Protein AF-A0A822FW85-F1 (afdb_monomer_lite)

Foldseek 3Di:
DAPLVVLVVCCVVDVVSVVVSVVVLVVVLVVLVVLLVVQLPDAPQDLPDPSLVVSVVVLVNDDPVSSVVSVVVSVVSSVNSVVSVVVLVCLLVVQLVVLPLQSLQVSLVVQVPDPRSVVSLVVSLVSLVVVLVVLVVQLVVCVVVVVVVSNVVSVVSNVVSCVSCVVSNDPDDDPDD

Secondary structure (DSSP, 8-state):
--HHHHHHHHHTT-HHHHHHHHHHHHHHHHHHHHHHHHHHH-SS--TT-HHHHHHHHHHTTS-HHHHHHHHHHHHHHHHHHHHHHHHHHHHHHHHHHT--HHHHHHHHHHHHHSTT-HHHHHHHHHHHHHHHHHHHHHHHHHHHTT-HHHHHHHHHHHHHHHHHHHHHH--------

Sequence (177 aa):
QDIFDKLGRVSDINPRYAQALDAIRRSILTKFRKELDEAKKKQPPNPDNIHIRKFESGVKYLPKDMQETLEADLKHCRYEINKNIENNDRDLKDACDSKDLKRIKTVIQGYQQSEGMQYYANKGREYILKQIQDITLKINENLKEYKIKESLDNIEIFYAYKIELENVVNIEQSCEE

Structure (mmCIF, N/CA/C/O backbone):
data_AF-A0A822FW85-F1
#
_entry.id   AF-A0A822FW85-F1
#
loop_
_atom_site.group_PDB
_atom_site.id
_atom_site.type_symbol
_atom_site.label_atom_id
_atom_site.label_alt_id
_atom_site.label_comp_id
_atom_site.label_asym_id
_atom_site.label_entity_id
_atom_site.label_seq_id
_atom_site.pdbx_PDB_ins_code
_atom_site.Cartn_x
_atom_site.Cartn_y
_atom_site.Cartn_z
_atom_site.occupancy
_atom_site.B_iso_or_equiv
_atom_site.auth_seq_id
_atom_site.auth_comp_id
_atom_site.auth_asym_id
_atom_site.auth_atom_id
_atom_site.pdbx_PDB_model_num
ATOM 1 N N . GLN A 1 1 ? 19.125 15.113 -37.436 1.00 50.31 1 GLN A N 1
ATOM 2 C CA . GLN A 1 1 ? 19.467 13.879 -38.173 1.00 50.31 1 GLN A CA 1
ATOM 3 C C . GLN A 1 1 ? 20.205 12.975 -37.204 1.00 50.31 1 GLN A C 1
ATOM 5 O O . GLN A 1 1 ? 21.281 13.364 -36.755 1.00 50.31 1 GLN A O 1
ATOM 10 N N . ASP A 1 2 ? 19.547 11.893 -36.790 1.00 68.06 2 ASP A N 1
ATOM 11 C CA . ASP A 1 2 ? 19.865 11.094 -35.603 1.00 68.06 2 ASP A CA 1
ATOM 12 C C . ASP A 1 2 ? 21.239 10.400 -35.726 1.00 68.06 2 ASP A C 1
ATOM 14 O O . ASP A 1 2 ? 21.642 9.974 -36.812 1.00 68.06 2 ASP A O 1
ATOM 18 N N . ILE A 1 3 ? 21.991 10.315 -34.625 1.00 71.75 3 ILE A N 1
ATOM 19 C CA . ILE A 1 3 ? 23.274 9.594 -34.573 1.00 71.75 3 ILE A CA 1
ATOM 20 C C . ILE A 1 3 ? 23.042 8.107 -34.867 1.00 71.75 3 ILE A C 1
ATOM 22 O O . ILE A 1 3 ? 23.864 7.485 -35.543 1.00 71.75 3 ILE A O 1
ATOM 26 N N . PHE A 1 4 ? 21.900 7.563 -34.442 1.00 70.75 4 PHE A N 1
ATOM 27 C CA . PHE A 1 4 ? 21.514 6.187 -34.739 1.00 70.75 4 PHE A CA 1
ATOM 28 C C . PHE A 1 4 ? 21.254 5.963 -36.230 1.00 70.75 4 PHE A C 1
ATOM 30 O O . PHE A 1 4 ? 21.746 4.978 -36.776 1.00 70.75 4 PHE A O 1
ATOM 37 N N . ASP A 1 5 ? 20.602 6.906 -36.917 1.00 73.44 5 ASP A N 1
ATOM 38 C CA . ASP A 1 5 ? 20.392 6.825 -38.369 1.00 73.44 5 ASP A CA 1
ATOM 39 C C . ASP A 1 5 ? 21.719 6.861 -39.135 1.00 73.44 5 ASP A C 1
ATOM 41 O O . ASP A 1 5 ? 21.902 6.158 -40.129 1.00 73.44 5 ASP A O 1
ATOM 45 N N . LYS A 1 6 ? 22.670 7.691 -38.684 1.00 71.56 6 LYS A N 1
ATOM 46 C CA . LYS A 1 6 ? 23.996 7.789 -39.309 1.00 71.56 6 LYS A CA 1
ATOM 47 C C . LYS A 1 6 ? 24.816 6.520 -39.104 1.00 71.56 6 LYS A C 1
ATOM 49 O O . LYS A 1 6 ? 25.471 6.083 -40.043 1.00 71.56 6 LYS A O 1
ATOM 54 N N . LEU A 1 7 ? 24.774 5.927 -37.912 1.00 67.94 7 LEU A N 1
ATOM 55 C CA . LEU A 1 7 ? 25.487 4.684 -37.619 1.00 67.94 7 LEU A CA 1
ATOM 56 C C . LEU A 1 7 ? 24.831 3.467 -38.291 1.00 67.94 7 LEU A C 1
ATOM 58 O O . LEU A 1 7 ? 25.546 2.608 -38.801 1.00 67.94 7 LEU A O 1
ATOM 62 N N . GLY A 1 8 ? 23.498 3.427 -38.364 1.00 66.50 8 GLY A N 1
ATOM 63 C CA . GLY A 1 8 ? 22.749 2.373 -39.056 1.00 66.50 8 GLY A CA 1
ATOM 64 C C . GLY A 1 8 ? 23.019 2.334 -40.563 1.00 66.50 8 GLY A C 1
ATOM 65 O O . GLY A 1 8 ? 23.101 1.269 -41.154 1.00 66.50 8 GLY A O 1
ATOM 66 N N . ARG A 1 9 ? 23.278 3.480 -41.201 1.00 71.62 9 ARG A N 1
ATOM 67 C CA . ARG A 1 9 ? 23.670 3.512 -42.626 1.00 71.62 9 ARG A CA 1
ATOM 68 C C . ARG A 1 9 ? 25.054 2.919 -42.904 1.00 71.62 9 ARG A C 1
ATOM 70 O O . ARG A 1 9 ? 25.352 2.588 -44.045 1.00 71.62 9 ARG A O 1
ATOM 77 N N . VAL A 1 10 ? 25.915 2.830 -41.889 1.00 69.50 10 VAL A N 1
ATOM 78 C CA . VAL A 1 10 ? 27.291 2.315 -42.016 1.00 69.50 10 VAL A CA 1
ATOM 79 C C . VAL A 1 10 ? 27.389 0.862 -41.535 1.00 69.50 10 VAL A C 1
ATOM 81 O O . VAL A 1 10 ? 28.331 0.158 -41.903 1.00 69.50 10 VAL A O 1
ATOM 84 N N . SER A 1 11 ? 26.411 0.376 -40.761 1.00 63.75 11 SER A N 1
ATOM 85 C CA . SER A 1 11 ? 26.395 -1.010 -40.276 1.00 63.75 11 SER A CA 1
ATOM 86 C C . SER A 1 11 ? 26.273 -2.037 -41.397 1.00 63.75 11 SER A C 1
ATOM 88 O O . SER A 1 11 ? 26.866 -3.107 -41.283 1.00 63.75 11 SER A O 1
ATOM 90 N N . ASP A 1 12 ? 25.605 -1.689 -42.499 1.00 62.62 12 ASP A N 1
ATOM 91 C CA . ASP A 1 12 ? 25.438 -2.572 -43.664 1.00 62.62 12 ASP A CA 1
ATOM 92 C C . ASP A 1 12 ? 26.750 -2.784 -44.439 1.00 62.62 12 ASP A C 1
ATOM 94 O O . ASP A 1 12 ? 26.893 -3.738 -45.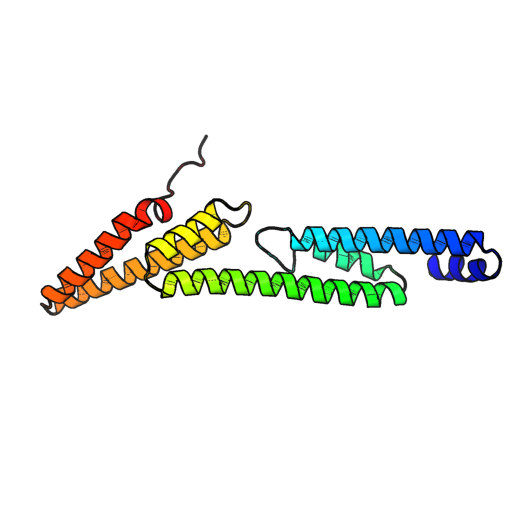200 1.00 62.62 12 ASP A O 1
ATOM 98 N N . ILE A 1 13 ? 27.731 -1.902 -44.226 1.00 67.81 13 ILE A N 1
ATOM 99 C CA . ILE A 1 13 ? 29.013 -1.886 -44.940 1.00 67.81 13 ILE A CA 1
ATOM 100 C C . ILE A 1 13 ? 30.113 -2.568 -44.112 1.00 67.81 13 ILE A C 1
ATOM 102 O O . ILE A 1 13 ? 31.082 -3.082 -44.672 1.00 67.81 13 ILE A O 1
ATOM 106 N N . ASN A 1 14 ? 29.997 -2.592 -42.778 1.00 75.75 14 ASN A N 1
ATOM 107 C CA . ASN A 1 14 ? 31.017 -3.177 -41.912 1.00 75.75 14 ASN A CA 1
ATOM 108 C C . ASN A 1 14 ? 30.416 -3.847 -40.656 1.00 75.75 14 ASN A C 1
ATOM 110 O O . ASN A 1 14 ? 29.879 -3.158 -39.782 1.00 75.75 14 ASN A O 1
ATOM 114 N N . PRO A 1 15 ? 30.604 -5.171 -40.481 1.00 78.25 15 PRO A N 1
ATOM 115 C CA . PRO A 1 15 ? 30.016 -5.924 -39.372 1.00 78.25 15 PRO A CA 1
ATOM 116 C C . PRO A 1 15 ? 30.506 -5.474 -37.987 1.00 78.25 15 PRO A C 1
ATOM 118 O O . PRO A 1 15 ? 29.798 -5.661 -36.998 1.00 78.25 15 PRO A O 1
ATOM 121 N N . ARG A 1 16 ? 31.678 -4.826 -37.881 1.00 77.56 16 ARG A N 1
ATOM 122 C CA . ARG A 1 16 ? 32.145 -4.243 -36.609 1.00 77.56 16 ARG A CA 1
ATOM 123 C C . ARG A 1 16 ? 31.265 -3.077 -36.149 1.00 77.56 16 ARG A C 1
ATOM 125 O O . ARG A 1 16 ? 31.081 -2.900 -34.948 1.00 77.56 16 ARG A O 1
ATOM 132 N N . TYR A 1 17 ? 30.700 -2.306 -37.080 1.00 75.31 17 TYR A N 1
ATOM 133 C CA . TYR A 1 17 ? 29.792 -1.202 -36.755 1.00 75.31 17 TYR A CA 1
ATOM 134 C C . TYR A 1 17 ? 28.416 -1.713 -36.332 1.00 75.31 17 TYR A C 1
ATOM 136 O O . TYR A 1 17 ? 27.854 -1.183 -35.377 1.00 75.31 17 TYR A O 1
ATOM 144 N N . ALA A 1 18 ? 27.918 -2.782 -36.963 1.00 76.25 18 ALA A N 1
ATOM 145 C CA . ALA A 1 18 ? 26.706 -3.470 -36.514 1.00 76.25 18 ALA A CA 1
ATOM 146 C C . ALA A 1 18 ? 26.853 -3.973 -35.064 1.00 76.25 18 ALA A C 1
ATOM 148 O O . ALA A 1 18 ? 26.032 -3.656 -34.205 1.00 76.25 18 ALA A O 1
ATOM 149 N N . GLN A 1 19 ? 27.964 -4.653 -34.754 1.00 82.19 19 GLN A N 1
ATOM 150 C CA . GLN A 1 19 ? 28.251 -5.131 -33.396 1.00 82.19 19 GLN A CA 1
ATOM 151 C C . GLN A 1 19 ? 28.355 -3.994 -32.370 1.00 82.19 19 GLN A C 1
ATOM 153 O O . GLN A 1 19 ? 27.828 -4.115 -31.262 1.00 82.19 19 GLN A O 1
ATOM 158 N N . ALA A 1 20 ? 29.016 -2.887 -32.725 1.00 83.75 20 ALA A N 1
ATOM 159 C CA . ALA A 1 20 ? 29.136 -1.723 -31.851 1.00 83.75 20 ALA A CA 1
ATOM 160 C C . ALA A 1 20 ? 27.773 -1.063 -31.586 1.00 83.75 20 ALA A C 1
ATOM 162 O O . ALA A 1 20 ? 27.465 -0.715 -30.445 1.00 83.75 20 ALA A O 1
ATOM 163 N N . LEU A 1 21 ? 26.935 -0.936 -32.616 1.00 82.75 21 LEU A N 1
ATOM 164 C CA . LEU A 1 21 ? 25.600 -0.361 -32.498 1.00 82.75 21 LEU A CA 1
ATOM 165 C C . LEU A 1 21 ? 24.679 -1.240 -31.638 1.00 82.75 21 LEU A C 1
ATOM 167 O O . LEU A 1 21 ? 23.990 -0.727 -30.757 1.00 82.75 21 LEU A O 1
ATOM 171 N N . ASP A 1 22 ? 24.742 -2.562 -31.791 1.00 84.81 22 ASP A N 1
ATOM 172 C CA . ASP A 1 22 ? 24.008 -3.495 -30.931 1.00 84.81 22 ASP A CA 1
ATOM 173 C C . ASP A 1 22 ? 24.511 -3.495 -29.484 1.00 84.81 22 ASP A C 1
ATOM 175 O O . ASP A 1 22 ? 23.730 -3.696 -28.551 1.00 84.81 22 ASP A O 1
ATOM 179 N N . ALA A 1 23 ? 25.809 -3.274 -29.264 1.00 87.44 23 ALA A N 1
ATOM 180 C CA . ALA A 1 23 ? 26.360 -3.105 -27.922 1.00 87.44 23 ALA A CA 1
ATOM 181 C C . ALA A 1 23 ? 25.855 -1.807 -27.267 1.00 87.44 23 ALA A C 1
ATOM 183 O O . ALA A 1 23 ? 25.463 -1.823 -26.097 1.00 87.44 23 ALA A O 1
ATOM 184 N N . ILE A 1 24 ? 25.793 -0.704 -28.023 1.00 87.62 24 ILE A N 1
ATOM 185 C CA . ILE A 1 24 ? 25.225 0.571 -27.561 1.00 87.62 24 ILE A CA 1
ATOM 186 C C . ILE A 1 24 ? 23.743 0.398 -27.216 1.00 87.62 24 ILE A C 1
ATOM 188 O O . ILE A 1 24 ? 23.342 0.741 -26.103 1.00 87.62 24 ILE A O 1
ATOM 192 N N . ARG A 1 25 ? 22.946 -0.194 -28.118 1.00 87.62 25 ARG A N 1
ATOM 193 C CA . ARG A 1 25 ? 21.519 -0.478 -27.885 1.00 87.62 25 ARG A CA 1
ATOM 194 C C . ARG A 1 25 ? 21.312 -1.276 -26.602 1.00 87.62 25 ARG A C 1
ATOM 196 O O . ARG A 1 25 ? 20.536 -0.867 -25.742 1.00 87.62 25 ARG A O 1
ATOM 203 N N . ARG A 1 26 ? 22.055 -2.376 -26.432 1.00 89.62 26 ARG A N 1
ATOM 204 C CA . ARG A 1 26 ? 21.991 -3.208 -25.220 1.00 89.62 26 ARG A CA 1
ATOM 205 C C . ARG A 1 26 ? 22.352 -2.428 -23.960 1.00 89.62 26 ARG A C 1
ATOM 207 O O . ARG A 1 26 ? 21.645 -2.533 -22.965 1.00 89.62 26 ARG A O 1
ATOM 214 N N . SER A 1 27 ? 23.416 -1.629 -23.996 1.00 91.31 27 SER A N 1
ATOM 215 C CA . SER A 1 27 ? 23.838 -0.812 -22.850 1.00 91.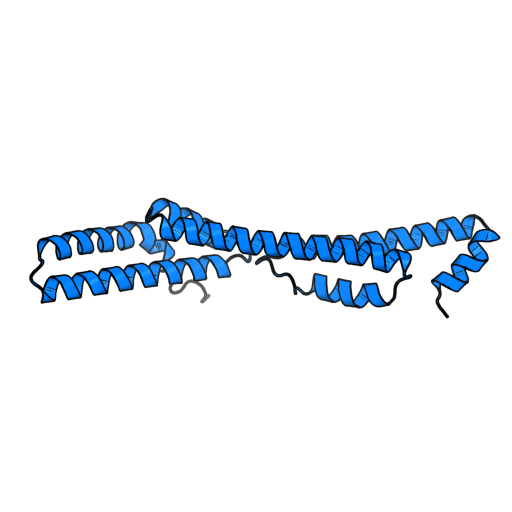31 27 SER A CA 1
ATOM 216 C C . SER A 1 27 ? 22.763 0.195 -22.434 1.00 91.31 27 SER A C 1
ATOM 218 O O . SER A 1 27 ? 22.463 0.336 -21.247 1.00 91.31 27 SER A O 1
ATOM 220 N N . ILE A 1 28 ? 22.132 0.846 -23.412 1.00 89.94 28 ILE A N 1
ATOM 221 C CA . ILE A 1 28 ? 21.036 1.789 -23.186 1.00 89.94 28 ILE A CA 1
ATOM 222 C C . ILE A 1 28 ? 19.833 1.078 -22.560 1.00 89.94 28 ILE A C 1
ATOM 224 O O . ILE A 1 28 ? 19.393 1.486 -21.486 1.00 89.94 28 ILE A O 1
ATOM 228 N N . LEU A 1 29 ? 19.343 -0.006 -23.172 1.00 90.62 29 LEU A N 1
ATOM 229 C CA . LEU A 1 29 ? 18.191 -0.760 -22.658 1.00 90.62 29 LEU A CA 1
ATOM 230 C C . LEU A 1 29 ? 18.421 -1.238 -21.222 1.00 90.62 29 LEU A C 1
ATOM 232 O O . LEU A 1 29 ? 17.541 -1.094 -20.378 1.00 90.62 29 LEU A O 1
ATOM 236 N N . THR A 1 30 ? 19.617 -1.745 -20.921 1.00 93.50 30 THR A N 1
ATOM 237 C CA . THR A 1 30 ? 19.976 -2.184 -19.567 1.00 93.50 30 THR A CA 1
ATOM 238 C C . THR A 1 30 ? 19.915 -1.037 -18.559 1.00 93.50 30 THR A C 1
ATOM 240 O O . THR A 1 30 ? 19.402 -1.225 -17.459 1.00 93.50 30 THR A O 1
ATOM 243 N N . LYS A 1 31 ? 20.392 0.164 -18.914 1.00 93.69 31 LYS A N 1
ATOM 244 C CA . LYS A 1 31 ? 20.311 1.332 -18.021 1.00 93.69 31 LYS A CA 1
ATOM 245 C C . LYS A 1 31 ? 18.866 1.749 -17.752 1.00 93.69 31 LYS A C 1
ATOM 247 O O . LYS A 1 31 ? 18.520 1.982 -16.600 1.00 93.69 31 LYS A O 1
ATOM 252 N N . PHE A 1 32 ? 18.028 1.803 -18.785 1.00 93.94 32 PHE A N 1
ATOM 253 C CA . PHE A 1 32 ? 16.614 2.152 -18.631 1.00 93.94 32 PHE A CA 1
ATOM 254 C C . PHE A 1 32 ? 15.853 1.119 -17.796 1.00 93.94 32 PHE A C 1
ATOM 256 O O . PHE A 1 32 ? 15.120 1.491 -16.884 1.00 93.94 32 PHE A O 1
ATOM 263 N N . ARG A 1 33 ? 16.082 -0.176 -18.035 1.00 93.19 33 ARG A N 1
ATOM 264 C CA . ARG A 1 33 ? 15.484 -1.247 -17.225 1.00 93.19 33 ARG A CA 1
ATOM 265 C C . ARG A 1 33 ? 15.931 -1.190 -15.770 1.00 93.19 33 ARG A C 1
ATOM 267 O O . ARG A 1 33 ? 15.098 -1.341 -14.888 1.00 93.19 33 ARG A O 1
ATOM 274 N N . LYS A 1 34 ? 17.201 -0.862 -15.513 1.00 94.75 34 LYS A N 1
ATOM 275 C CA . LYS A 1 34 ? 17.689 -0.642 -14.148 1.00 94.75 34 LYS A CA 1
ATOM 276 C C . LYS A 1 34 ? 16.941 0.497 -13.452 1.00 94.75 34 LYS A C 1
ATOM 278 O O . LYS A 1 34 ? 16.557 0.338 -12.303 1.00 94.75 34 LYS A O 1
ATOM 283 N N . GLU A 1 35 ? 16.699 1.622 -14.127 1.00 93.50 35 GLU A N 1
ATOM 284 C CA . GLU A 1 35 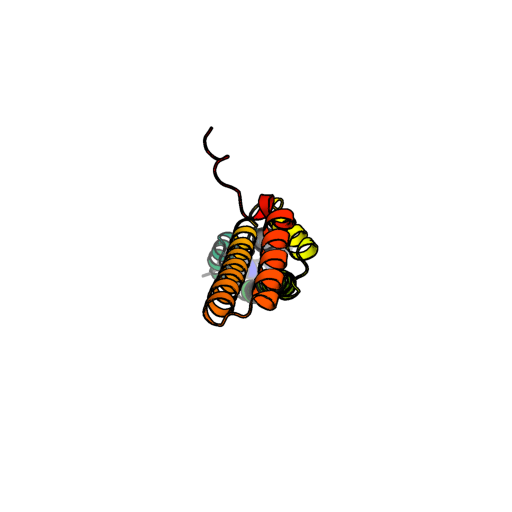? 15.891 2.710 -13.551 1.00 93.50 35 GLU A CA 1
ATOM 285 C C . GLU A 1 35 ? 14.455 2.252 -13.245 1.00 93.50 35 GLU A C 1
ATOM 287 O O . GLU A 1 35 ? 13.924 2.597 -12.192 1.00 93.50 35 GLU A O 1
ATOM 292 N N . LEU A 1 36 ? 13.833 1.429 -14.101 1.00 94.19 36 LEU A N 1
ATOM 293 C CA . LEU A 1 36 ? 12.520 0.844 -13.795 1.00 94.19 36 LEU A CA 1
ATOM 294 C C . LEU A 1 36 ? 12.574 -0.099 -12.587 1.00 94.19 36 LEU A C 1
ATOM 296 O O . LEU A 1 36 ? 11.668 -0.067 -11.760 1.00 94.19 36 LEU A O 1
ATOM 300 N N . ASP A 1 37 ? 13.623 -0.906 -12.449 1.00 94.12 37 ASP A N 1
ATOM 301 C CA . ASP A 1 37 ? 13.786 -1.795 -11.296 1.00 94.12 37 ASP A CA 1
ATOM 302 C C . ASP A 1 37 ? 13.974 -1.008 -9.992 1.00 94.12 37 ASP A C 1
ATOM 304 O O . ASP A 1 37 ? 13.380 -1.355 -8.971 1.00 94.12 37 ASP A O 1
ATOM 308 N N . GLU A 1 38 ? 14.744 0.082 -10.014 1.00 94.75 38 GLU A N 1
ATOM 309 C CA . GLU A 1 38 ? 14.864 0.993 -8.868 1.00 94.75 38 GLU A CA 1
ATOM 310 C C . GLU A 1 38 ? 13.529 1.692 -8.561 1.00 94.75 38 GLU A C 1
ATOM 312 O O . GLU A 1 38 ? 13.150 1.838 -7.397 1.00 94.75 38 GLU A O 1
ATOM 317 N N . ALA A 1 39 ? 12.755 2.054 -9.592 1.00 94.44 39 ALA A N 1
ATOM 318 C CA . ALA A 1 39 ? 11.424 2.626 -9.416 1.00 94.44 39 ALA A CA 1
ATOM 319 C C . ALA A 1 39 ? 10.477 1.683 -8.658 1.00 94.44 39 ALA A C 1
ATOM 321 O O . ALA A 1 39 ? 9.722 2.151 -7.807 1.00 94.44 39 ALA A O 1
ATOM 322 N N . LYS A 1 40 ? 10.526 0.374 -8.946 1.00 92.62 40 LYS A N 1
ATOM 323 C CA . LYS A 1 40 ? 9.688 -0.650 -8.294 1.00 92.62 40 LYS A CA 1
ATOM 324 C C . LYS A 1 40 ? 10.056 -0.887 -6.833 1.00 92.62 40 LYS A C 1
ATOM 326 O O . LYS A 1 40 ? 9.188 -1.227 -6.035 1.00 92.62 40 LYS A O 1
ATOM 331 N N . LYS A 1 41 ? 11.336 -0.740 -6.486 1.00 92.25 41 LYS A N 1
ATOM 332 C CA . LYS A 1 41 ? 11.838 -0.974 -5.122 1.00 92.25 41 LYS A CA 1
ATOM 333 C C . LYS A 1 41 ? 11.537 0.176 -4.171 1.00 92.25 41 LYS A C 1
ATOM 335 O O . LYS A 1 41 ? 11.592 -0.016 -2.959 1.00 92.25 41 LYS A O 1
ATOM 340 N N . LYS A 1 42 ? 11.255 1.368 -4.701 1.00 91.62 42 LYS A N 1
ATOM 341 C CA . LYS A 1 42 ? 11.055 2.556 -3.881 1.00 91.62 42 LYS A CA 1
ATOM 342 C C . LYS A 1 42 ? 9.839 2.405 -2.966 1.00 91.62 42 LYS A C 1
ATOM 344 O O . LYS A 1 42 ? 8.743 2.112 -3.436 1.00 91.62 42 LYS A O 1
ATOM 349 N N . GLN A 1 43 ? 10.054 2.679 -1.679 1.00 89.25 43 GLN A N 1
ATOM 350 C CA . GLN A 1 43 ? 9.012 2.728 -0.658 1.00 89.25 43 GLN A CA 1
ATOM 351 C C . GLN A 1 43 ? 8.780 4.180 -0.185 1.00 89.25 43 GLN A C 1
ATOM 353 O O . GLN A 1 43 ? 9.751 4.930 -0.034 1.00 89.25 43 GLN A O 1
ATOM 358 N N . PRO A 1 44 ? 7.520 4.606 0.010 1.00 90.00 44 PRO A N 1
ATOM 359 C CA . PRO A 1 44 ? 6.314 3.865 -0.351 1.00 90.00 44 PRO A CA 1
ATOM 360 C C . PRO A 1 44 ? 6.187 3.757 -1.886 1.00 90.00 44 PRO A C 1
ATOM 362 O O . PRO A 1 44 ? 6.786 4.576 -2.603 1.00 90.00 44 PRO A O 1
ATOM 365 N N . PRO A 1 45 ? 5.428 2.776 -2.412 1.00 91.81 45 PRO A N 1
ATOM 366 C CA . PRO A 1 45 ? 5.271 2.616 -3.850 1.00 91.81 45 PRO A CA 1
ATOM 367 C C . PRO A 1 45 ? 4.655 3.888 -4.441 1.00 91.81 45 PRO A C 1
ATOM 369 O O . PRO A 1 45 ? 3.650 4.394 -3.948 1.00 91.81 45 PRO A O 1
ATOM 372 N N . ASN A 1 46 ? 5.287 4.439 -5.476 1.00 92.50 46 ASN A N 1
ATOM 373 C CA . ASN A 1 46 ? 4.863 5.696 -6.088 1.00 92.50 46 ASN A CA 1
ATOM 374 C C . ASN A 1 46 ? 5.104 5.653 -7.606 1.00 92.50 46 ASN A C 1
ATOM 376 O O . ASN A 1 46 ? 6.270 5.571 -8.017 1.00 92.50 46 ASN A O 1
ATOM 380 N N . PRO A 1 47 ? 4.048 5.725 -8.441 1.00 91.38 47 PRO A N 1
ATOM 381 C CA . PRO A 1 47 ? 4.166 5.611 -9.894 1.00 91.38 47 PRO A CA 1
ATOM 382 C C . PRO A 1 47 ? 4.824 6.835 -10.545 1.00 91.38 47 PRO A C 1
ATOM 384 O O . PRO A 1 47 ? 5.245 6.747 -11.693 1.00 91.38 47 PRO A O 1
ATOM 387 N N . ASP A 1 48 ? 4.957 7.952 -9.826 1.00 91.62 48 ASP A N 1
ATOM 388 C CA . ASP A 1 48 ? 5.528 9.210 -10.324 1.00 91.62 48 ASP A CA 1
ATOM 389 C C . ASP A 1 48 ? 6.849 9.565 -9.631 1.00 91.62 48 ASP A C 1
ATOM 391 O O . ASP A 1 48 ? 7.224 10.740 -9.493 1.00 91.62 48 ASP A O 1
ATOM 395 N N . ASN A 1 49 ? 7.568 8.537 -9.176 1.00 92.81 49 ASN A N 1
ATOM 396 C CA . ASN A 1 49 ? 8.848 8.709 -8.516 1.00 92.81 49 ASN A CA 1
ATOM 397 C C . ASN A 1 49 ? 9.962 9.196 -9.466 1.00 92.81 49 ASN A C 1
ATOM 399 O O . ASN A 1 49 ? 9.835 9.221 -10.690 1.00 92.81 49 ASN A O 1
ATOM 403 N N . ILE A 1 50 ? 11.092 9.597 -8.876 1.00 94.00 50 ILE A N 1
ATOM 404 C CA . ILE A 1 50 ? 12.211 10.201 -9.609 1.00 94.00 50 ILE A CA 1
ATOM 405 C C . ILE A 1 50 ? 12.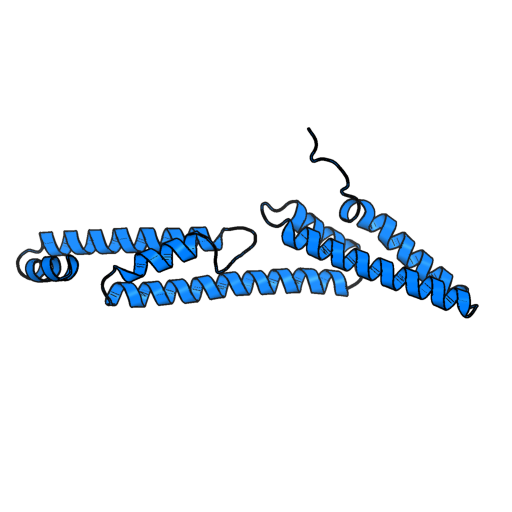804 9.292 -10.697 1.00 94.00 50 ILE A C 1
ATOM 407 O O . ILE A 1 50 ? 13.245 9.807 -11.721 1.00 94.00 50 ILE A O 1
ATOM 411 N N . HIS A 1 51 ? 12.793 7.970 -10.515 1.00 95.25 51 HIS A N 1
ATOM 412 C CA . HIS A 1 51 ? 13.323 7.024 -11.498 1.00 95.25 51 HIS A CA 1
ATOM 413 C C . HIS A 1 51 ? 12.412 6.926 -12.723 1.00 95.25 51 HIS A C 1
ATOM 415 O O . HIS A 1 51 ? 12.901 6.963 -13.850 1.00 95.25 51 HIS A O 1
ATOM 421 N N . ILE A 1 52 ? 11.090 6.940 -12.520 1.00 94.56 52 ILE A N 1
ATOM 422 C CA . ILE A 1 52 ? 10.112 7.024 -13.614 1.00 94.56 52 ILE A CA 1
ATOM 423 C C . ILE A 1 52 ? 10.291 8.322 -14.410 1.00 94.56 52 ILE A C 1
ATOM 425 O O . ILE A 1 52 ? 10.377 8.291 -15.635 1.00 94.56 52 ILE A O 1
ATOM 429 N N . ARG A 1 53 ? 10.461 9.464 -13.734 1.00 92.50 53 ARG A N 1
ATOM 430 C CA . ARG A 1 53 ? 10.679 10.756 -14.415 1.00 92.50 53 ARG A CA 1
ATOM 431 C C . ARG A 1 53 ? 11.983 10.790 -15.213 1.00 92.50 53 ARG A C 1
ATOM 433 O O . ARG A 1 53 ? 12.017 11.331 -16.320 1.00 92.50 53 ARG A O 1
ATOM 440 N N . LYS A 1 54 ? 13.064 10.219 -14.666 1.00 92.12 54 LYS A N 1
ATOM 441 C CA . LYS A 1 54 ? 14.347 10.072 -15.376 1.00 92.12 54 LYS A CA 1
ATOM 442 C C . LYS A 1 54 ? 14.193 9.182 -16.607 1.00 92.12 54 LYS A C 1
ATOM 444 O O . LYS A 1 54 ? 14.673 9.550 -17.677 1.00 92.12 54 LYS A O 1
ATOM 449 N N . PHE A 1 55 ? 13.486 8.062 -16.463 1.00 94.06 55 PHE A N 1
ATOM 450 C CA . PHE A 1 55 ? 13.170 7.152 -17.557 1.00 94.06 55 PHE A CA 1
ATOM 451 C C . PHE A 1 55 ? 12.408 7.875 -18.678 1.00 94.06 55 PHE A C 1
ATOM 453 O O . PHE A 1 55 ? 12.879 7.926 -19.811 1.00 94.06 55 PHE A O 1
ATOM 460 N N . GLU A 1 56 ? 11.287 8.522 -18.360 1.00 92.81 56 GLU A N 1
ATOM 461 C CA . GLU A 1 56 ? 10.448 9.239 -19.333 1.00 92.81 56 GLU A CA 1
ATOM 462 C C . GLU A 1 56 ? 11.188 10.377 -20.035 1.00 92.81 56 GLU A C 1
ATOM 464 O O . GLU A 1 56 ? 10.971 10.639 -21.219 1.00 92.81 56 GLU A O 1
ATOM 469 N N . SER A 1 57 ? 12.079 11.058 -19.313 1.00 92.12 57 SER A N 1
ATOM 470 C CA . SER A 1 57 ? 12.906 12.117 -19.891 1.00 92.12 57 SER A CA 1
ATOM 471 C C . SER A 1 57 ? 13.922 11.554 -20.882 1.00 92.12 57 SER A C 1
ATOM 473 O O . SER A 1 57 ? 14.135 12.143 -21.937 1.00 92.12 57 SER A O 1
ATOM 475 N N . GLY A 1 58 ? 14.536 10.413 -20.564 1.00 90.12 58 GLY A N 1
ATOM 476 C CA . GLY A 1 58 ? 15.557 9.796 -21.405 1.00 90.12 58 GLY A CA 1
ATOM 477 C C . GLY A 1 58 ? 15.002 9.095 -22.649 1.00 90.12 58 GLY A C 1
ATOM 478 O O . GLY A 1 58 ? 15.625 9.172 -23.707 1.00 90.12 58 GLY A O 1
ATOM 479 N N . VAL A 1 59 ? 13.838 8.443 -22.551 1.00 92.44 59 VAL A N 1
ATOM 480 C CA . VAL A 1 59 ? 13.262 7.651 -23.656 1.00 92.44 59 VAL A CA 1
ATOM 481 C C . VAL A 1 59 ? 12.971 8.501 -24.893 1.00 92.44 59 VAL A C 1
ATOM 483 O O . VAL A 1 59 ? 13.205 8.046 -26.009 1.00 92.44 59 VAL A O 1
ATOM 486 N N . LYS A 1 60 ? 12.569 9.766 -24.718 1.00 89.50 60 LYS A N 1
ATOM 487 C CA . LYS A 1 60 ? 12.223 10.692 -25.817 1.00 89.50 60 LYS A CA 1
ATOM 488 C C . LYS A 1 60 ? 13.347 10.928 -26.831 1.00 89.50 60 LYS A C 1
ATOM 490 O O . LYS A 1 60 ? 13.080 11.395 -27.935 1.00 89.50 60 LYS A O 1
ATOM 495 N N . TYR A 1 61 ? 14.592 10.641 -26.457 1.00 88.12 61 TYR A N 1
ATOM 496 C CA . TYR A 1 61 ? 15.774 10.842 -27.297 1.00 88.12 61 TYR A CA 1
ATOM 497 C C . TYR A 1 61 ? 16.263 9.558 -27.978 1.00 88.12 61 TYR A C 1
ATOM 499 O O . TYR A 1 61 ? 17.321 9.572 -28.605 1.00 88.12 61 TYR A O 1
ATOM 507 N N . LEU A 1 62 ? 15.542 8.445 -27.828 1.00 88.75 62 LEU A N 1
ATOM 508 C CA . LEU A 1 62 ? 15.917 7.158 -28.411 1.00 88.75 62 LEU A CA 1
ATOM 509 C C . LEU A 1 62 ? 15.285 6.929 -29.792 1.00 88.75 62 LEU A C 1
ATOM 511 O O . LEU A 1 62 ? 14.280 7.555 -30.114 1.00 88.75 62 LEU A O 1
ATOM 515 N N . PRO A 1 63 ? 15.820 5.994 -30.590 1.00 87.69 63 PRO A N 1
ATOM 516 C CA . PRO A 1 63 ? 15.159 5.491 -31.793 1.00 87.69 63 PRO A CA 1
ATOM 517 C C . PRO A 1 63 ? 13.762 4.914 -31.514 1.00 87.69 63 PRO A C 1
ATOM 519 O O . PRO A 1 63 ? 13.535 4.329 -30.453 1.00 87.69 63 PRO A O 1
ATOM 522 N N . LYS A 1 64 ? 12.832 5.047 -32.471 1.00 86.88 64 LYS A N 1
ATOM 523 C CA . LYS A 1 64 ? 11.415 4.650 -32.311 1.00 86.88 64 LYS A CA 1
ATOM 524 C C . LYS A 1 64 ? 11.220 3.193 -31.880 1.00 86.88 64 LYS A C 1
ATOM 526 O O . LYS A 1 64 ? 10.419 2.927 -30.995 1.00 86.88 64 LYS A O 1
ATOM 531 N N . ASP A 1 65 ? 11.985 2.269 -32.452 1.00 84.56 65 ASP A N 1
ATOM 532 C CA . ASP A 1 65 ? 11.956 0.840 -32.112 1.00 84.56 65 ASP A CA 1
ATOM 533 C C . ASP A 1 65 ? 12.288 0.585 -30.630 1.00 84.56 65 ASP A C 1
ATOM 535 O O . ASP A 1 65 ? 11.672 -0.251 -29.961 1.00 84.56 65 ASP A O 1
ATOM 539 N N . MET A 1 66 ? 13.237 1.350 -30.086 1.00 87.94 66 MET A N 1
ATOM 540 C CA . MET A 1 66 ? 13.591 1.290 -28.669 1.00 87.94 66 MET A CA 1
ATOM 541 C C . MET A 1 66 ? 12.552 1.988 -27.792 1.00 87.94 66 MET A C 1
ATOM 543 O O . MET A 1 66 ? 12.269 1.498 -26.699 1.00 87.94 66 MET A O 1
ATOM 547 N N . GLN A 1 67 ? 11.990 3.110 -28.257 1.00 91.69 67 GLN A N 1
ATOM 548 C CA . GLN A 1 67 ? 10.936 3.836 -27.543 1.00 91.69 67 GLN A CA 1
ATOM 549 C C . GLN A 1 67 ? 9.726 2.938 -27.299 1.00 91.69 67 GLN A C 1
ATOM 551 O O . GLN A 1 67 ? 9.340 2.763 -26.150 1.00 91.69 67 GLN A O 1
ATOM 556 N N . GLU A 1 68 ? 9.200 2.295 -28.344 1.00 90.69 68 GLU A N 1
ATOM 557 C CA . GLU A 1 68 ? 8.009 1.439 -28.253 1.00 90.69 68 GLU A CA 1
ATOM 558 C C . GLU A 1 68 ? 8.187 0.311 -27.224 1.00 90.69 68 GLU A C 1
ATOM 560 O O . GLU A 1 68 ? 7.316 0.066 -26.387 1.00 90.69 68 GLU A O 1
ATOM 565 N N . THR A 1 69 ? 9.357 -0.337 -27.233 1.00 90.00 69 THR A N 1
ATOM 566 C CA . THR A 1 69 ? 9.680 -1.407 -26.276 1.00 90.00 69 THR A CA 1
ATOM 567 C C . THR A 1 69 ? 9.753 -0.875 -24.840 1.00 90.00 69 THR A C 1
ATOM 569 O O . THR A 1 69 ? 9.207 -1.471 -23.913 1.00 90.00 69 THR A O 1
ATOM 572 N N . LEU A 1 70 ? 10.423 0.261 -24.639 1.00 92.94 70 LEU A N 1
ATOM 573 C CA . LEU A 1 70 ? 10.619 0.856 -23.317 1.00 92.94 70 LEU A CA 1
ATOM 574 C C . LEU A 1 70 ? 9.331 1.472 -22.751 1.00 92.94 70 LEU A C 1
ATOM 576 O O . LEU A 1 70 ? 9.101 1.417 -21.545 1.00 92.94 70 LEU A O 1
ATOM 580 N N . GLU A 1 71 ? 8.462 2.017 -23.593 1.00 93.94 71 GLU A N 1
ATOM 581 C CA . GLU A 1 71 ? 7.147 2.518 -23.188 1.00 93.94 71 GLU A CA 1
ATOM 582 C C . GLU A 1 71 ? 6.229 1.384 -22.715 1.00 93.94 71 GLU A C 1
ATOM 584 O O . GLU A 1 71 ? 5.502 1.549 -21.730 1.00 93.94 71 GLU A O 1
ATOM 589 N N . ALA A 1 72 ? 6.301 0.211 -23.353 1.00 92.38 72 ALA A N 1
ATOM 590 C CA . ALA A 1 72 ? 5.609 -0.983 -22.879 1.00 92.38 72 ALA A CA 1
ATOM 591 C C . ALA A 1 72 ? 6.128 -1.428 -21.497 1.00 92.38 72 ALA A C 1
ATOM 593 O O . ALA A 1 72 ? 5.323 -1.643 -20.583 1.00 92.38 72 ALA A O 1
ATOM 594 N N . ASP A 1 73 ? 7.454 -1.483 -21.316 1.00 93.00 73 ASP A N 1
ATOM 595 C CA . ASP A 1 73 ? 8.094 -1.805 -20.030 1.00 93.00 73 ASP A CA 1
ATOM 596 C C . ASP A 1 73 ? 7.681 -0.795 -18.934 1.00 93.00 73 ASP A C 1
ATOM 598 O O . ASP A 1 73 ? 7.353 -1.178 -17.806 1.00 93.00 73 ASP A O 1
ATOM 602 N N . LEU A 1 74 ? 7.622 0.500 -19.264 1.00 94.62 74 LEU A N 1
ATOM 603 C CA . LEU A 1 74 ? 7.176 1.561 -18.358 1.00 94.62 74 LEU A CA 1
ATOM 604 C C . LEU A 1 74 ? 5.708 1.403 -17.957 1.00 94.62 74 LEU A C 1
ATOM 606 O O . LEU A 1 74 ? 5.374 1.529 -16.777 1.00 94.62 74 LEU A O 1
ATOM 610 N N . LYS A 1 75 ? 4.824 1.126 -18.921 1.00 95.06 75 LYS A N 1
ATOM 611 C CA . LYS A 1 75 ? 3.398 0.908 -18.655 1.00 95.06 75 LYS A CA 1
ATOM 612 C C . LYS A 1 75 ? 3.197 -0.270 -17.704 1.00 95.06 75 LYS A C 1
ATOM 614 O O . LYS A 1 75 ? 2.417 -0.161 -16.759 1.00 95.06 75 LYS A O 1
ATOM 619 N N . HIS A 1 76 ? 3.927 -1.364 -17.921 1.00 95.25 76 HIS A N 1
ATOM 620 C CA . HIS A 1 76 ? 3.910 -2.517 -17.025 1.00 95.25 76 HIS A CA 1
ATOM 621 C C . HIS A 1 76 ? 4.440 -2.161 -15.629 1.00 95.25 76 HIS A C 1
ATOM 623 O O . HIS A 1 76 ? 3.820 -2.503 -14.627 1.00 95.25 76 HIS A O 1
ATOM 629 N N . CYS A 1 77 ? 5.542 -1.412 -15.550 1.00 94.94 77 CYS A N 1
ATOM 630 C CA . CYS A 1 77 ? 6.106 -0.946 -14.284 1.00 94.94 77 CYS A CA 1
ATOM 631 C C . CYS A 1 77 ? 5.109 -0.090 -13.482 1.00 94.94 77 CYS A C 1
ATOM 633 O O . CYS A 1 77 ? 4.871 -0.355 -12.304 1.00 94.94 77 CYS A O 1
ATOM 635 N N . ARG A 1 78 ? 4.454 0.888 -14.125 1.00 96.19 78 ARG A N 1
ATOM 636 C CA . ARG A 1 78 ? 3.406 1.710 -13.492 1.00 96.19 78 ARG A CA 1
ATOM 637 C C . ARG A 1 78 ? 2.231 0.857 -13.010 1.00 96.19 78 ARG A C 1
ATOM 639 O O . ARG A 1 78 ? 1.727 1.090 -11.915 1.00 96.19 78 ARG A O 1
ATOM 646 N N . TYR A 1 79 ? 1.819 -0.137 -13.797 1.00 96.12 79 TYR A N 1
ATOM 647 C CA . TYR A 1 79 ? 0.772 -1.078 -13.400 1.00 96.12 79 TYR A CA 1
ATOM 648 C C . TYR A 1 79 ? 1.153 -1.872 -12.142 1.00 96.12 79 TYR A C 1
ATOM 650 O O . TYR A 1 79 ? 0.358 -1.939 -11.209 1.00 96.12 79 TYR A O 1
ATOM 658 N N . GLU A 1 80 ? 2.366 -2.425 -12.074 1.00 95.44 80 GLU A N 1
ATOM 659 C CA . GLU A 1 80 ? 2.838 -3.161 -10.893 1.00 95.44 80 GLU A CA 1
ATOM 660 C C . GLU A 1 80 ? 2.912 -2.274 -9.647 1.00 95.44 80 GLU A C 1
ATOM 662 O O . GLU A 1 80 ? 2.458 -2.681 -8.578 1.00 95.44 80 GLU A O 1
ATOM 667 N N . ILE A 1 81 ? 3.430 -1.047 -9.780 1.00 95.31 81 ILE A N 1
ATOM 668 C CA . ILE A 1 81 ? 3.485 -0.090 -8.668 1.00 95.31 81 ILE A CA 1
ATOM 669 C C . ILE A 1 81 ? 2.071 0.226 -8.169 1.00 95.31 81 ILE A C 1
ATOM 671 O O . ILE A 1 81 ? 1.821 0.138 -6.970 1.00 95.31 81 ILE A O 1
ATOM 675 N N . ASN A 1 82 ? 1.135 0.533 -9.071 1.00 96.56 82 ASN A N 1
ATOM 676 C CA . ASN A 1 82 ? -0.253 0.814 -8.699 1.00 96.56 82 ASN A CA 1
ATOM 677 C C . ASN A 1 82 ? -0.921 -0.390 -8.032 1.00 96.56 82 ASN A C 1
ATOM 679 O O . ASN A 1 82 ? -1.574 -0.237 -7.006 1.00 96.56 82 ASN A O 1
ATOM 683 N N . LYS A 1 83 ? -0.695 -1.598 -8.551 1.00 96.25 83 LYS A N 1
ATOM 684 C CA . LYS A 1 83 ? -1.202 -2.827 -7.940 1.00 96.25 83 LYS A CA 1
ATOM 685 C C . LYS A 1 83 ? -0.656 -3.027 -6.523 1.00 96.25 83 LYS A C 1
ATOM 687 O O . LYS A 1 83 ? -1.396 -3.454 -5.644 1.00 96.25 83 LYS A O 1
ATOM 692 N N . ASN A 1 84 ? 0.610 -2.690 -6.276 1.00 94.19 84 ASN A N 1
ATOM 693 C CA . ASN A 1 84 ? 1.184 -2.740 -4.931 1.00 94.19 84 ASN A CA 1
ATOM 694 C C . ASN A 1 84 ? 0.544 -1.707 -3.994 1.00 94.19 84 ASN A C 1
ATOM 696 O O . ASN A 1 84 ? 0.276 -2.034 -2.840 1.00 94.19 84 ASN A O 1
ATOM 700 N N . ILE A 1 85 ? 0.255 -0.493 -4.481 1.00 94.75 85 ILE A N 1
ATOM 701 C CA . ILE A 1 85 ? -0.486 0.523 -3.713 1.00 94.75 85 ILE A CA 1
ATOM 702 C C . ILE A 1 85 ? -1.868 -0.012 -3.334 1.00 94.75 85 ILE A C 1
ATOM 704 O O . ILE A 1 85 ? -2.224 0.013 -2.158 1.00 94.75 85 ILE A O 1
ATOM 708 N N . GLU A 1 86 ? -2.613 -0.531 -4.312 1.00 96.06 86 GLU A N 1
ATOM 709 C CA . GLU A 1 86 ? -3.955 -1.085 -4.112 1.00 96.06 86 GLU A CA 1
ATOM 710 C C . GLU A 1 86 ? -3.959 -2.265 -3.138 1.00 96.06 86 GLU A C 1
ATOM 712 O O . GLU A 1 86 ? -4.853 -2.359 -2.300 1.00 96.06 86 GLU A O 1
ATOM 717 N N . ASN A 1 87 ? -2.972 -3.159 -3.233 1.00 95.00 87 ASN A N 1
ATOM 718 C CA . ASN A 1 87 ? -2.841 -4.290 -2.320 1.00 95.00 87 ASN A CA 1
ATOM 719 C C . ASN A 1 87 ? -2.550 -3.817 -0.893 1.00 95.00 87 ASN A C 1
ATOM 721 O O . ASN A 1 87 ? -3.245 -4.241 0.019 1.00 95.00 87 ASN A O 1
ATOM 725 N N . ASN A 1 88 ? -1.603 -2.892 -0.698 1.00 94.44 88 ASN A N 1
ATOM 726 C CA . ASN A 1 88 ? -1.311 -2.346 0.631 1.00 94.44 88 ASN A CA 1
ATOM 727 C C . ASN A 1 88 ? -2.522 -1.616 1.231 1.00 94.44 88 ASN A C 1
ATOM 729 O O . ASN A 1 88 ? -2.828 -1.780 2.410 1.00 94.44 88 ASN A O 1
ATOM 733 N N . ASP A 1 89 ? -3.234 -0.825 0.422 1.00 94.50 89 ASP A N 1
ATOM 734 C CA . ASP A 1 89 ? -4.454 -0.145 0.859 1.00 94.50 89 ASP A CA 1
ATOM 735 C C . ASP A 1 89 ? -5.557 -1.137 1.237 1.00 94.50 89 ASP A C 1
ATOM 737 O O . ASP A 1 89 ? -6.244 -0.941 2.242 1.00 94.50 89 ASP A O 1
ATOM 741 N N . ARG A 1 90 ? -5.722 -2.205 0.450 1.00 95.38 90 ARG A N 1
ATOM 742 C CA . ARG A 1 90 ? -6.687 -3.269 0.729 1.00 95.38 90 ARG A CA 1
ATOM 743 C C . ARG A 1 90 ? -6.320 -4.034 1.990 1.00 95.38 90 ARG A C 1
ATOM 745 O O . ARG A 1 90 ? -7.170 -4.168 2.855 1.00 95.38 90 ARG A O 1
ATOM 752 N N . ASP A 1 91 ? -5.076 -4.474 2.125 1.00 94.06 91 ASP A N 1
ATOM 753 C CA . ASP A 1 91 ? -4.613 -5.253 3.274 1.00 94.06 91 ASP A CA 1
ATOM 754 C C . ASP A 1 91 ? -4.767 -4.463 4.578 1.00 94.06 91 ASP A C 1
ATOM 756 O O . ASP A 1 91 ? -5.255 -5.000 5.577 1.00 94.06 91 ASP A O 1
ATOM 760 N N . LEU A 1 92 ? -4.419 -3.169 4.557 1.00 94.88 92 LEU A N 1
ATOM 761 C CA . LEU A 1 92 ? -4.618 -2.273 5.692 1.00 94.88 92 LEU A CA 1
ATOM 762 C C . LEU A 1 92 ? -6.104 -2.114 6.028 1.00 94.88 92 LEU A C 1
ATOM 764 O O . LEU A 1 92 ? -6.494 -2.250 7.189 1.00 94.88 92 LEU A O 1
ATOM 768 N N . LYS A 1 93 ? -6.939 -1.841 5.021 1.00 94.00 93 LYS A N 1
ATOM 769 C CA . LYS A 1 93 ? -8.378 -1.662 5.216 1.00 94.00 93 LYS A CA 1
ATOM 770 C C . LYS A 1 93 ? -9.035 -2.939 5.739 1.00 94.00 93 LYS A C 1
ATOM 772 O O . LYS A 1 93 ? -9.751 -2.881 6.732 1.00 94.00 93 LYS A O 1
ATOM 777 N N . ASP A 1 94 ? -8.744 -4.083 5.133 1.00 94.94 94 ASP A N 1
ATOM 778 C CA . ASP A 1 94 ? -9.287 -5.384 5.521 1.00 94.94 94 ASP A CA 1
ATOM 779 C C . ASP A 1 94 ? -8.861 -5.765 6.944 1.00 94.94 94 ASP A C 1
ATOM 781 O O . ASP A 1 94 ? -9.636 -6.371 7.688 1.00 94.94 94 ASP A O 1
ATOM 785 N N . ALA A 1 95 ? -7.641 -5.402 7.354 1.00 94.00 95 ALA A N 1
ATOM 786 C CA . ALA A 1 95 ? -7.207 -5.560 8.736 1.00 94.00 95 ALA A CA 1
ATOM 787 C C . ALA A 1 95 ? -8.048 -4.688 9.679 1.00 94.00 95 ALA A C 1
ATOM 789 O O . ALA A 1 95 ? -8.626 -5.216 10.630 1.00 94.00 95 ALA A O 1
ATOM 790 N N . CYS A 1 96 ? -8.180 -3.389 9.397 1.00 91.44 96 CYS A N 1
ATOM 791 C CA . CYS A 1 96 ? -8.965 -2.460 10.214 1.00 91.44 96 CYS A CA 1
ATOM 792 C C . CYS A 1 96 ? -10.459 -2.822 10.282 1.00 91.44 96 CYS A C 1
ATOM 794 O O . CYS A 1 96 ? -11.059 -2.713 11.352 1.00 91.44 96 CYS A O 1
ATOM 796 N N . ASP A 1 97 ? -11.052 -3.294 9.186 1.00 91.19 97 ASP A N 1
ATOM 797 C CA . ASP A 1 97 ? -12.470 -3.662 9.112 1.00 91.19 97 ASP A CA 1
ATOM 798 C C . ASP A 1 97 ? -12.767 -4.999 9.818 1.00 91.19 97 ASP A C 1
ATOM 800 O O . ASP A 1 97 ? -13.889 -5.224 10.275 1.00 91.19 97 ASP A O 1
ATOM 804 N N . SER A 1 98 ? -11.763 -5.873 9.976 1.00 90.62 98 SER A N 1
ATOM 805 C CA . SER A 1 98 ? -11.929 -7.178 10.633 1.00 90.62 98 SER A CA 1
ATOM 806 C C . SER A 1 98 ? -12.252 -7.101 12.129 1.00 90.62 98 SER A C 1
ATOM 808 O O . SER A 1 98 ? -12.729 -8.084 12.693 1.00 90.62 98 SER A O 1
ATOM 810 N N . LYS A 1 99 ? -11.986 -5.954 12.777 1.00 80.56 99 LYS A N 1
ATOM 811 C CA . LYS A 1 99 ? -12.063 -5.748 14.239 1.00 80.56 99 LYS A CA 1
ATOM 812 C C . LYS A 1 99 ? -11.186 -6.698 15.072 1.00 80.56 99 LYS A C 1
ATOM 814 O O . LYS A 1 99 ? -11.269 -6.686 16.298 1.00 80.56 99 LYS A O 1
ATOM 819 N N . ASP A 1 100 ? -10.326 -7.492 14.437 1.00 91.88 100 ASP A N 1
ATOM 820 C CA . ASP A 1 100 ? -9.304 -8.281 15.116 1.00 91.88 100 ASP A CA 1
ATOM 821 C C . ASP A 1 100 ? -8.133 -7.363 15.483 1.00 91.88 100 ASP A C 1
ATOM 823 O O . ASP A 1 100 ? -7.279 -7.034 14.655 1.00 91.88 100 ASP A O 1
ATOM 827 N N . LEU A 1 101 ? -8.098 -6.940 16.748 1.00 91.75 101 LEU A N 1
ATOM 828 C CA . LEU A 1 101 ? -7.086 -6.017 17.261 1.00 91.75 101 LEU A CA 1
ATOM 829 C C . LEU A 1 101 ? -5.661 -6.555 17.097 1.00 91.75 101 LEU A C 1
ATOM 831 O O . LEU A 1 101 ? -4.742 -5.777 16.841 1.00 91.75 101 LEU A O 1
ATOM 835 N N . LYS A 1 102 ? -5.464 -7.877 17.178 1.00 92.06 102 LYS A N 1
ATOM 836 C CA . LYS A 1 102 ? -4.141 -8.482 16.991 1.00 92.06 102 LYS A CA 1
ATOM 837 C C . LYS A 1 102 ? -3.715 -8.387 15.537 1.00 92.06 102 LYS A C 1
ATOM 839 O O . LYS A 1 102 ? -2.589 -7.980 15.264 1.00 92.06 102 LYS A O 1
ATOM 844 N N . ARG A 1 103 ? -4.623 -8.678 14.601 1.00 93.75 103 ARG A N 1
ATOM 845 C CA . ARG A 1 103 ? -4.357 -8.515 13.166 1.00 93.75 103 ARG A CA 1
ATOM 846 C C . ARG A 1 103 ? -4.041 -7.062 12.813 1.00 93.75 103 ARG A C 1
ATOM 848 O O . ARG A 1 103 ? -3.056 -6.815 12.120 1.00 93.75 103 ARG A O 1
ATOM 855 N N . ILE A 1 104 ? -4.834 -6.113 13.315 1.00 93.19 104 ILE A N 1
ATOM 856 C CA . ILE A 1 104 ? -4.612 -4.671 13.115 1.00 93.19 104 ILE A CA 1
ATOM 857 C C . ILE A 1 104 ? -3.213 -4.279 13.600 1.00 93.19 104 ILE A C 1
ATOM 859 O O . ILE A 1 104 ? -2.443 -3.666 12.858 1.00 93.19 104 ILE A O 1
ATOM 863 N N . LYS A 1 105 ? -2.860 -4.689 14.824 1.00 92.62 105 LYS A N 1
ATOM 864 C CA . LYS A 1 105 ? -1.543 -4.454 15.418 1.00 92.62 105 LYS A CA 1
ATOM 865 C C . LYS A 1 105 ? -0.421 -5.001 14.546 1.00 92.62 105 LYS A C 1
ATOM 867 O O . LYS A 1 105 ? 0.497 -4.257 14.219 1.00 92.62 105 LYS A O 1
ATOM 872 N N . THR A 1 106 ? -0.502 -6.272 14.151 1.00 93.62 106 THR A N 1
ATOM 873 C CA . THR A 1 106 ? 0.531 -6.934 13.346 1.00 93.62 106 THR A CA 1
ATOM 874 C C . THR A 1 106 ? 0.753 -6.226 12.013 1.00 93.62 106 THR A C 1
ATOM 876 O O . THR A 1 106 ? 1.900 -5.979 11.649 1.00 93.62 106 THR A O 1
ATOM 879 N N . VAL A 1 107 ? -0.318 -5.853 11.307 1.00 93.81 107 VAL A N 1
ATOM 880 C CA . VAL A 1 107 ? -0.211 -5.161 10.012 1.00 93.81 107 VAL A CA 1
ATOM 881 C C . VAL A 1 107 ? 0.447 -3.791 10.173 1.00 93.81 107 VAL A C 1
ATOM 883 O O . VAL A 1 107 ? 1.403 -3.477 9.465 1.00 93.81 107 VAL A O 1
ATOM 886 N N . ILE A 1 108 ? 0.000 -2.987 11.141 1.00 92.81 108 ILE A N 1
ATOM 887 C CA . ILE A 1 108 ? 0.550 -1.639 11.336 1.00 92.81 108 ILE A CA 1
ATOM 888 C C . ILE A 1 108 ? 1.997 -1.694 11.834 1.00 92.81 108 ILE A C 1
ATOM 890 O O . ILE A 1 108 ? 2.829 -0.928 11.350 1.00 92.81 108 ILE A O 1
ATOM 894 N N . GLN A 1 109 ? 2.329 -2.607 12.751 1.00 92.06 109 GLN A N 1
ATOM 895 C CA . GLN A 1 109 ? 3.710 -2.810 13.197 1.00 92.06 109 GLN A CA 1
ATOM 896 C C . GLN A 1 109 ? 4.616 -3.264 12.049 1.00 92.06 109 GLN A C 1
ATOM 898 O O . GLN A 1 109 ? 5.737 -2.773 11.937 1.00 92.06 109 GLN A O 1
ATOM 903 N N . GLY A 1 110 ? 4.121 -4.127 11.158 1.00 92.44 110 GLY A N 1
ATOM 904 C CA . GLY A 1 110 ? 4.838 -4.509 9.942 1.00 92.44 110 GLY A CA 1
ATOM 905 C C . GLY A 1 110 ? 5.190 -3.299 9.072 1.00 92.44 110 GLY A C 1
ATOM 906 O O . GLY A 1 110 ? 6.327 -3.180 8.615 1.00 92.44 110 GLY A O 1
ATOM 907 N N . TYR A 1 111 ? 4.263 -2.349 8.909 1.00 93.31 111 TYR A N 1
ATOM 908 C CA . TYR A 1 111 ? 4.541 -1.101 8.191 1.00 93.31 111 TYR A CA 1
ATOM 909 C C . TYR A 1 111 ? 5.489 -0.157 8.939 1.00 93.31 111 TYR A C 1
ATOM 911 O O . TYR A 1 111 ? 6.311 0.483 8.294 1.00 93.31 111 TYR A O 1
ATOM 919 N N . GLN A 1 112 ? 5.419 -0.085 10.272 1.00 90.06 112 GLN A N 1
ATOM 920 C CA . GLN A 1 112 ? 6.344 0.723 11.087 1.00 90.06 112 GLN A CA 1
ATOM 921 C C . GLN A 1 112 ? 7.787 0.208 11.015 1.00 90.06 112 GLN A C 1
ATOM 923 O O . GLN A 1 112 ? 8.728 0.993 11.041 1.00 90.06 112 GLN A O 1
ATOM 928 N N . GLN A 1 113 ? 7.961 -1.112 10.934 1.00 89.31 113 GLN A N 1
ATOM 929 C CA . GLN A 1 113 ? 9.273 -1.756 10.833 1.00 89.31 113 GLN A CA 1
ATOM 930 C C . GLN A 1 113 ? 9.831 -1.749 9.403 1.00 89.31 113 GLN A C 1
ATOM 932 O O . GLN A 1 113 ? 11.023 -1.974 9.206 1.00 89.31 113 GLN A O 1
ATOM 937 N N . SER A 1 114 ? 8.981 -1.505 8.402 1.00 89.56 114 SER A N 1
ATOM 938 C CA . SER A 1 114 ? 9.373 -1.493 6.994 1.00 89.56 114 SER A CA 1
ATOM 939 C C . SER A 1 114 ? 9.871 -0.109 6.574 1.00 89.56 114 SER A C 1
ATOM 941 O O . SER A 1 114 ? 9.149 0.887 6.660 1.00 89.56 114 SER A O 1
ATOM 943 N N . GLU A 1 115 ? 11.102 -0.042 6.064 1.00 87.69 115 GLU A N 1
ATOM 944 C CA . GLU A 1 115 ? 11.706 1.208 5.597 1.00 87.69 115 GLU A CA 1
ATOM 945 C C . GLU A 1 115 ? 10.841 1.877 4.511 1.00 87.69 115 GLU A C 1
ATOM 947 O O . GLU A 1 115 ? 10.403 1.243 3.551 1.00 87.69 115 GLU A O 1
ATOM 952 N N . GLY A 1 116 ? 10.562 3.173 4.676 1.00 84.62 116 GLY A N 1
ATOM 953 C CA . GLY A 1 116 ? 9.754 3.959 3.737 1.00 84.62 116 GLY A CA 1
ATOM 954 C C . GLY A 1 116 ? 8.239 3.711 3.791 1.00 84.62 116 GLY A C 1
ATOM 955 O O . GLY A 1 116 ? 7.497 4.409 3.106 1.00 84.62 116 GLY A O 1
ATOM 956 N N . MET A 1 117 ? 7.735 2.794 4.626 1.00 92.19 117 MET A N 1
ATOM 957 C CA . MET A 1 117 ? 6.297 2.469 4.713 1.00 92.19 117 MET A CA 1
ATOM 958 C C . MET A 1 117 ? 5.543 3.215 5.823 1.00 92.19 117 MET A C 1
ATOM 960 O O . MET A 1 117 ? 4.365 2.948 6.071 1.00 92.19 117 MET A O 1
ATOM 964 N N . GLN A 1 118 ? 6.176 4.222 6.436 1.00 90.12 118 GLN A N 1
ATOM 965 C CA . GLN A 1 118 ? 5.594 5.021 7.520 1.00 90.12 118 GLN A CA 1
ATOM 966 C C . GLN A 1 118 ? 4.248 5.665 7.147 1.00 90.12 118 GLN A C 1
ATOM 968 O O . GLN A 1 118 ? 3.382 5.838 8.003 1.00 90.12 118 GLN A O 1
ATOM 973 N N . TYR A 1 119 ? 4.041 5.976 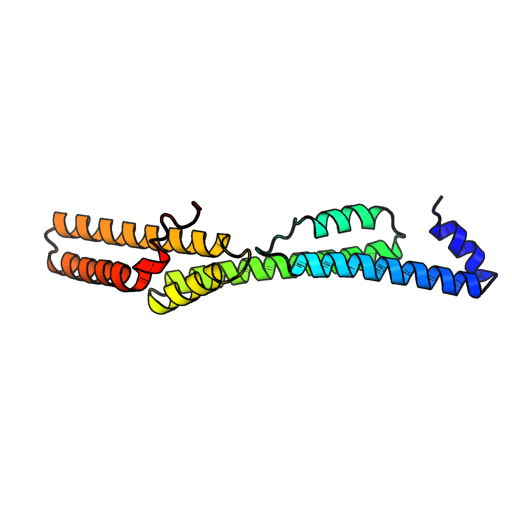5.863 1.00 91.19 119 TYR A N 1
ATOM 974 C CA . TYR A 1 119 ? 2.762 6.471 5.352 1.00 91.19 119 TYR A CA 1
ATOM 975 C C . TYR A 1 119 ? 1.594 5.523 5.682 1.00 91.19 119 TYR A C 1
ATOM 977 O O . TYR A 1 119 ? 0.583 5.964 6.226 1.00 91.19 119 TYR A O 1
ATOM 985 N N . TYR A 1 120 ? 1.745 4.220 5.419 1.00 93.75 120 TYR A N 1
ATOM 986 C CA . TYR A 1 120 ? 0.702 3.226 5.688 1.00 93.75 120 TYR A CA 1
ATOM 987 C C . TYR A 1 120 ? 0.515 2.981 7.185 1.00 93.75 120 TYR A C 1
ATOM 989 O O . TYR A 1 120 ? -0.616 2.814 7.642 1.00 93.75 120 TYR A O 1
ATOM 997 N N . ALA A 1 121 ? 1.598 3.037 7.964 1.00 91.94 121 ALA A N 1
ATOM 998 C CA . ALA A 1 121 ? 1.508 2.985 9.418 1.00 91.94 121 ALA A CA 1
ATOM 999 C C . ALA A 1 121 ? 0.669 4.148 9.978 1.00 91.94 121 ALA A C 1
ATOM 1001 O O . ALA A 1 121 ? -0.235 3.925 10.783 1.00 91.94 121 ALA A O 1
ATOM 1002 N N . ASN A 1 122 ? 0.925 5.376 9.517 1.00 91.81 122 ASN A N 1
ATOM 1003 C CA . ASN A 1 122 ? 0.172 6.560 9.930 1.00 91.81 122 ASN A CA 1
ATOM 1004 C C . ASN A 1 122 ? -1.297 6.477 9.495 1.00 91.81 122 ASN A C 1
ATOM 1006 O O . ASN A 1 122 ? -2.185 6.700 10.315 1.00 91.81 122 ASN A O 1
ATOM 1010 N N . LYS A 1 123 ? -1.564 6.055 8.253 1.00 92.38 123 LYS A N 1
ATOM 1011 C CA . LYS A 1 123 ? -2.928 5.817 7.761 1.00 92.38 123 LYS A CA 1
ATOM 1012 C C . LYS A 1 123 ? -3.674 4.802 8.637 1.00 92.38 123 LYS A C 1
ATOM 1014 O O . LYS A 1 123 ? -4.824 5.023 8.998 1.00 92.38 123 LYS A O 1
ATOM 1019 N N . GLY A 1 124 ? -3.013 3.717 9.046 1.00 92.31 124 GLY A N 1
ATOM 1020 C CA . GLY A 1 124 ? -3.580 2.733 9.972 1.00 92.31 124 GLY A CA 1
ATOM 1021 C C . GLY A 1 124 ? -3.913 3.309 11.350 1.00 92.31 124 GLY A C 1
ATOM 1022 O O . GLY A 1 124 ? -4.971 3.007 11.904 1.00 92.31 124 GLY A O 1
ATOM 1023 N N . ARG A 1 125 ? -3.058 4.188 11.888 1.00 91.19 125 ARG A N 1
ATOM 1024 C CA . ARG A 1 125 ? -3.343 4.909 13.141 1.00 91.19 125 ARG A CA 1
ATOM 1025 C C . ARG A 1 125 ? -4.577 5.794 13.019 1.00 91.19 125 ARG A C 1
ATOM 1027 O O . ARG A 1 125 ? -5.414 5.770 13.915 1.00 91.19 125 ARG A O 1
ATOM 1034 N N . GLU A 1 126 ? -4.724 6.527 11.918 1.00 92.12 126 GLU A N 1
ATOM 1035 C CA . GLU A 1 126 ? -5.913 7.352 11.666 1.00 92.12 126 GLU A CA 1
ATOM 1036 C C . GLU A 1 126 ? -7.197 6.506 11.647 1.00 92.12 126 GLU A C 1
ATOM 1038 O O . GLU A 1 126 ? -8.200 6.893 12.251 1.00 92.12 126 GLU A O 1
ATOM 1043 N N . TYR A 1 127 ? -7.157 5.315 11.035 1.00 91.88 127 TYR A N 1
ATOM 1044 C CA . TYR A 1 127 ? -8.275 4.366 11.078 1.00 91.88 127 TYR A CA 1
ATOM 1045 C C . TYR A 1 127 ? -8.622 3.935 12.506 1.00 91.88 127 TYR A C 1
ATOM 1047 O O . TYR A 1 127 ? -9.796 3.955 12.878 1.00 91.88 127 TYR A O 1
ATOM 1055 N N . ILE A 1 128 ? -7.621 3.576 13.315 1.00 91.12 128 ILE A N 1
ATOM 1056 C CA . ILE A 1 128 ? -7.834 3.196 14.718 1.00 91.12 128 ILE A CA 1
ATOM 1057 C C . ILE A 1 128 ? -8.440 4.361 15.506 1.00 91.12 128 ILE A C 1
ATOM 1059 O O . ILE A 1 128 ? -9.427 4.169 16.212 1.00 91.12 128 ILE A O 1
ATOM 1063 N N . LEU A 1 129 ? -7.890 5.571 15.369 1.00 91.06 129 LEU A N 1
ATOM 1064 C CA . LEU A 1 129 ? -8.390 6.757 16.068 1.00 91.06 129 LEU A CA 1
ATOM 1065 C C . LEU A 1 129 ? -9.854 7.036 15.726 1.00 91.06 129 LEU A C 1
ATOM 1067 O O . LEU A 1 129 ? -10.645 7.324 16.623 1.00 91.06 129 LEU A O 1
ATOM 1071 N N . LYS A 1 130 ? -10.242 6.874 14.458 1.00 92.06 130 LYS A N 1
ATOM 1072 C CA . LYS A 1 130 ? -11.641 6.995 14.044 1.00 92.06 130 LYS A CA 1
ATOM 1073 C C . LYS A 1 130 ? -12.531 5.936 14.703 1.00 92.06 130 LYS A C 1
ATOM 1075 O O . LYS A 1 130 ? -13.590 6.271 15.220 1.00 92.06 130 LYS A O 1
ATOM 1080 N N . GLN A 1 131 ? -12.094 4.677 14.753 1.00 91.38 131 GLN A N 1
ATOM 1081 C CA . GLN A 1 131 ? -12.848 3.615 15.433 1.00 91.38 131 GLN A CA 1
ATOM 1082 C C . GLN A 1 131 ? -13.007 3.894 16.936 1.00 91.38 131 GLN A C 1
ATOM 1084 O O . GLN A 1 131 ? -14.086 3.691 17.490 1.00 91.38 131 GLN A O 1
ATOM 1089 N N . ILE A 1 132 ? -11.964 4.411 17.592 1.00 91.56 132 ILE A N 1
ATOM 1090 C CA . ILE A 1 132 ? -12.002 4.824 19.002 1.00 91.56 132 ILE A CA 1
ATOM 1091 C C . ILE A 1 132 ? -13.003 5.972 19.210 1.00 91.56 132 ILE A C 1
ATOM 1093 O O . ILE A 1 132 ? -13.786 5.948 20.166 1.00 91.56 132 ILE A O 1
ATOM 1097 N N . GLN A 1 133 ? -13.011 6.963 18.315 1.00 92.69 133 GLN A N 1
ATOM 1098 C CA . GLN A 1 133 ? -13.986 8.056 18.336 1.00 92.69 133 GLN A CA 1
ATOM 1099 C C . GLN A 1 133 ? -15.418 7.527 18.180 1.00 92.69 133 GLN A C 1
ATOM 1101 O O . GLN A 1 133 ? -16.282 7.887 18.978 1.00 92.69 133 GLN A O 1
ATOM 1106 N N . ASP A 1 134 ? -15.658 6.615 17.234 1.00 94.38 134 ASP A N 1
ATOM 1107 C CA . ASP A 1 134 ? -16.971 5.997 17.019 1.00 94.38 134 ASP A CA 1
ATOM 1108 C C . ASP A 1 134 ? -17.450 5.216 18.257 1.00 94.38 134 ASP A C 1
ATOM 1110 O O . ASP A 1 134 ? -18.625 5.283 18.622 1.00 94.38 134 ASP A O 1
ATOM 1114 N N . ILE A 1 135 ? -16.554 4.493 18.941 1.00 93.62 135 ILE A N 1
ATOM 1115 C CA . ILE A 1 135 ? -16.872 3.799 20.201 1.00 93.62 135 ILE A CA 1
ATOM 1116 C C . ILE A 1 135 ? -17.231 4.815 21.293 1.00 93.62 135 ILE A C 1
ATOM 1118 O O . ILE A 1 135 ? -18.231 4.649 21.989 1.00 93.62 135 ILE A O 1
ATOM 1122 N N . THR A 1 136 ? -16.455 5.893 21.416 1.00 93.88 136 THR A N 1
ATOM 1123 C CA . THR A 1 136 ? -16.685 6.953 22.410 1.00 93.88 136 THR A CA 1
ATOM 1124 C C . THR A 1 136 ? -18.042 7.629 22.210 1.00 93.88 136 THR A C 1
ATOM 1126 O O . THR A 1 136 ? -18.769 7.872 23.175 1.00 93.88 136 THR A O 1
ATOM 1129 N N . LEU A 1 137 ? -18.416 7.902 20.957 1.00 96.25 137 LEU A N 1
ATOM 1130 C CA . LEU A 1 137 ? -19.726 8.455 20.618 1.00 96.25 137 LEU A CA 1
ATOM 1131 C C . LEU A 1 137 ? -20.855 7.511 21.042 1.00 96.25 137 LEU A C 1
ATOM 1133 O O . LEU A 1 137 ? -21.774 7.951 21.730 1.00 96.25 137 LEU A O 1
ATOM 1137 N N . LYS A 1 138 ? -20.735 6.211 20.748 1.00 95.75 138 LYS A N 1
ATOM 1138 C CA . LYS A 1 138 ? -21.730 5.204 21.155 1.00 95.75 138 LYS A CA 1
ATOM 1139 C C . LYS A 1 138 ? -21.878 5.083 22.667 1.00 95.75 138 LYS A C 1
ATOM 1141 O O . LYS A 1 138 ? -22.995 4.937 23.152 1.00 95.75 138 LYS A O 1
ATOM 1146 N N . ILE A 1 139 ? -20.777 5.155 23.421 1.00 95.44 139 ILE A N 1
ATOM 1147 C CA . ILE A 1 139 ? -20.828 5.181 24.891 1.00 95.44 139 ILE A CA 1
ATOM 1148 C C . ILE A 1 139 ? -21.663 6.381 25.348 1.00 95.44 139 ILE A C 1
ATOM 1150 O O . ILE A 1 139 ? -22.602 6.222 26.122 1.00 95.44 139 ILE A O 1
ATOM 1154 N N . ASN A 1 140 ? -21.366 7.576 24.833 1.00 94.88 140 ASN A N 1
ATOM 1155 C CA . ASN A 1 140 ? -22.076 8.795 25.218 1.00 94.88 140 ASN A CA 1
ATOM 1156 C C . ASN A 1 140 ? -23.565 8.766 24.841 1.00 94.88 140 ASN A C 1
ATOM 1158 O O . ASN A 1 140 ? -24.399 9.232 25.616 1.00 94.88 140 ASN A O 1
ATOM 1162 N N . GLU A 1 141 ? -23.911 8.241 23.667 1.00 96.62 141 GLU A N 1
ATOM 1163 C CA . GLU A 1 141 ? -25.300 8.073 23.223 1.00 96.62 141 GLU A CA 1
ATOM 1164 C C . GLU A 1 141 ? -26.058 7.087 24.116 1.00 96.62 141 GLU A C 1
ATOM 1166 O O . GLU A 1 141 ? -27.115 7.425 24.648 1.00 96.62 141 GLU A O 1
ATOM 1171 N N . ASN A 1 142 ? -25.480 5.912 24.373 1.00 95.25 142 ASN A N 1
ATOM 1172 C CA . ASN A 1 142 ? -26.091 4.906 25.236 1.00 95.25 142 ASN A CA 1
ATOM 1173 C C . ASN A 1 142 ? -26.290 5.421 26.671 1.00 95.25 142 ASN A C 1
ATOM 1175 O O . ASN A 1 142 ? -27.336 5.172 27.268 1.00 95.25 142 ASN A O 1
ATOM 1179 N N . LEU A 1 143 ? -25.338 6.189 27.213 1.00 92.69 143 LEU A N 1
ATOM 1180 C CA . LEU A 1 143 ? -25.474 6.806 28.535 1.00 92.69 143 LEU A CA 1
ATOM 1181 C C . LEU A 1 143 ? -26.607 7.842 28.579 1.00 92.69 143 LEU A C 1
ATOM 1183 O O . LEU A 1 143 ? -27.358 7.871 29.553 1.00 92.69 14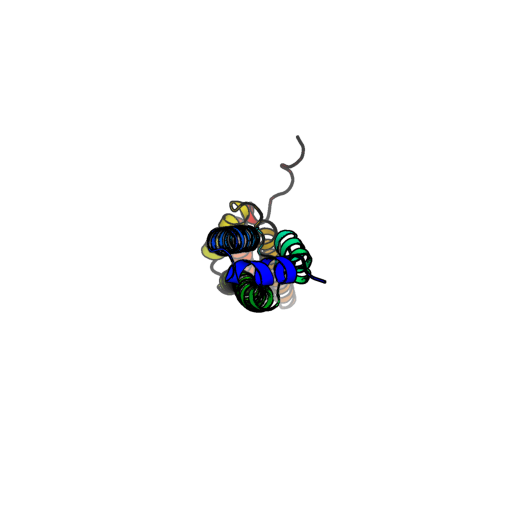3 LEU A O 1
ATOM 1187 N N . LYS A 1 144 ? -26.771 8.660 27.528 1.00 95.62 144 LYS A N 1
ATOM 1188 C CA . LYS A 1 144 ? -27.892 9.615 27.417 1.00 95.62 144 LYS A CA 1
ATOM 1189 C C . LYS A 1 144 ? -29.249 8.915 27.349 1.00 95.62 144 LYS A C 1
ATOM 1191 O O . LYS A 1 144 ? -30.233 9.449 27.850 1.00 95.62 144 LYS A O 1
ATOM 1196 N N . GLU A 1 145 ? -29.298 7.733 26.743 1.00 96.62 145 GLU A N 1
ATOM 1197 C CA . GLU A 1 145 ? -30.507 6.913 26.615 1.00 96.62 145 GLU A CA 1
ATOM 1198 C C . GLU A 1 145 ? -30.714 5.933 27.786 1.00 96.62 145 GLU A C 1
ATOM 1200 O O . GLU A 1 145 ? -31.612 5.095 27.729 1.00 96.62 145 GLU A O 1
ATOM 1205 N N . TYR A 1 146 ? -29.905 6.018 28.850 1.00 95.50 146 TYR A N 1
ATOM 1206 C CA . TYR A 1 146 ? -29.936 5.107 30.005 1.00 95.50 146 TYR A CA 1
ATOM 1207 C C . TYR A 1 146 ? -29.720 3.618 29.652 1.00 95.50 146 TYR A C 1
ATOM 1209 O O . TYR A 1 146 ? -30.063 2.722 30.427 1.00 95.50 146 TYR A O 1
ATOM 1217 N N . LYS A 1 147 ? -29.085 3.336 28.510 1.00 95.19 147 LYS A N 1
ATOM 1218 C CA . LYS A 1 147 ? -28.654 2.006 28.051 1.00 95.19 147 LYS A CA 1
ATOM 1219 C C . LYS A 1 147 ? -27.330 1.616 28.707 1.00 95.19 147 LYS A C 1
ATOM 1221 O O . LYS A 1 147 ? -26.253 1.649 28.103 1.00 95.19 147 LYS A O 1
ATOM 1226 N N . ILE A 1 148 ? -27.395 1.322 30.006 1.00 92.31 148 ILE A N 1
ATOM 1227 C CA . ILE A 1 148 ? -26.203 1.104 30.840 1.00 92.31 148 ILE A CA 1
ATOM 1228 C C . ILE A 1 148 ? -25.433 -0.145 30.411 1.00 92.31 148 ILE A C 1
ATOM 1230 O O . ILE A 1 148 ? -24.207 -0.105 30.346 1.00 92.31 148 ILE A O 1
ATOM 1234 N N . LYS A 1 149 ? -26.128 -1.237 30.076 1.00 94.75 149 LYS A N 1
ATOM 1235 C CA . LYS A 1 149 ? -25.472 -2.488 29.678 1.00 94.75 149 LYS A CA 1
ATOM 1236 C C . LYS A 1 149 ? -24.677 -2.307 28.383 1.00 94.75 149 LYS A C 1
ATOM 1238 O O . LYS A 1 149 ? -23.497 -2.617 28.340 1.00 94.75 149 LYS A O 1
ATOM 1243 N N . GLU A 1 150 ? -25.288 -1.704 27.374 1.00 95.19 150 GLU A N 1
ATOM 1244 C CA . GLU A 1 150 ? -24.666 -1.433 26.080 1.00 95.19 150 GLU A CA 1
ATOM 1245 C C . GLU A 1 150 ? -23.529 -0.407 26.193 1.00 95.19 150 GLU A C 1
ATOM 1247 O O . GLU A 1 150 ? -22.580 -0.419 25.410 1.00 95.19 150 GLU A O 1
ATOM 1252 N N . SER A 1 151 ? -23.613 0.512 27.160 1.00 93.50 151 SER A N 1
ATOM 1253 C CA . SER A 1 151 ? -22.502 1.408 27.498 1.00 93.50 151 SER A CA 1
ATOM 1254 C C . SER A 1 151 ? -21.315 0.632 28.064 1.00 93.50 151 SER A C 1
ATOM 1256 O O . SER A 1 151 ? -20.190 0.857 27.624 1.00 93.50 151 SER A O 1
ATOM 1258 N N . LEU A 1 152 ? -21.557 -0.291 29.001 1.00 94.12 152 LEU A N 1
ATOM 1259 C CA . LEU A 1 152 ? -20.512 -1.133 29.588 1.00 94.12 152 LEU A CA 1
ATOM 1260 C C . LEU A 1 152 ? -19.853 -2.027 28.532 1.00 94.12 152 LEU A C 1
ATOM 1262 O O . LEU A 1 152 ? -18.628 -2.034 28.452 1.00 94.12 152 LEU A O 1
ATOM 1266 N N . ASP A 1 153 ? -20.638 -2.661 27.656 1.00 94.81 153 ASP A N 1
ATOM 1267 C CA . ASP A 1 153 ? -20.111 -3.472 26.549 1.00 94.81 153 ASP A CA 1
ATOM 1268 C C . ASP A 1 153 ? -19.172 -2.641 25.645 1.00 94.81 153 ASP A C 1
ATOM 1270 O O . ASP A 1 153 ? -18.083 -3.078 25.269 1.00 94.81 153 ASP A O 1
ATOM 1274 N N . ASN A 1 154 ? -19.540 -1.392 25.326 1.00 94.00 154 ASN A N 1
ATOM 1275 C CA . ASN A 1 154 ? -18.678 -0.502 24.540 1.00 94.00 154 ASN A CA 1
ATOM 1276 C C . ASN A 1 154 ? -17.431 -0.028 25.309 1.00 94.00 154 ASN A C 1
ATOM 1278 O O . ASN A 1 154 ? -16.385 0.176 24.691 1.00 94.00 154 ASN A O 1
ATOM 1282 N N . ILE A 1 155 ? -17.513 0.144 26.633 1.00 93.44 155 ILE A N 1
ATOM 1283 C CA . ILE A 1 155 ? -16.355 0.466 27.483 1.00 93.44 155 ILE A CA 1
ATOM 1284 C C . ILE A 1 155 ? -15.364 -0.702 27.498 1.00 93.44 155 ILE A C 1
ATOM 1286 O O . ILE A 1 155 ? -14.160 -0.469 27.402 1.00 93.44 155 ILE A O 1
ATOM 1290 N N . GLU A 1 156 ? -15.840 -1.947 27.564 1.00 93.56 156 GLU A N 1
ATOM 1291 C CA . GLU A 1 156 ? -14.981 -3.134 27.470 1.00 93.56 156 GLU A CA 1
ATOM 1292 C C . GLU A 1 156 ? -14.248 -3.186 26.125 1.00 93.56 156 GLU A C 1
ATOM 1294 O O . GLU A 1 156 ? -13.033 -3.392 26.087 1.00 93.56 156 GLU A O 1
ATOM 1299 N N . ILE A 1 157 ? -14.953 -2.907 25.022 1.00 92.50 157 ILE A N 1
ATOM 1300 C CA . ILE A 1 157 ? -14.338 -2.804 23.691 1.00 92.50 157 ILE A CA 1
ATOM 1301 C C . ILE A 1 157 ? -13.288 -1.685 23.671 1.00 92.50 157 ILE A C 1
ATOM 1303 O O . ILE A 1 157 ? -12.162 -1.909 23.231 1.00 92.50 157 ILE A O 1
ATOM 1307 N N . PHE A 1 158 ? -13.616 -0.492 24.174 1.00 92.56 158 PHE A N 1
ATOM 1308 C CA . PHE A 1 158 ? -12.674 0.628 24.258 1.00 92.56 158 PHE A CA 1
ATOM 1309 C C . PHE A 1 158 ? -11.411 0.254 25.048 1.00 92.56 158 PHE A C 1
ATOM 1311 O O . PHE A 1 158 ? -10.288 0.557 24.638 1.00 92.56 158 PHE A O 1
ATOM 1318 N N . TYR A 1 159 ? -11.583 -0.443 26.170 1.00 91.88 159 TYR A N 1
ATOM 1319 C CA . TYR A 1 159 ? -10.478 -0.902 27.000 1.00 91.88 159 TYR A CA 1
ATOM 1320 C C . TYR A 1 159 ? -9.606 -1.940 26.281 1.00 91.88 159 TYR A C 1
ATOM 1322 O O . TYR A 1 159 ? -8.379 -1.863 26.361 1.00 91.88 159 TYR A O 1
ATOM 1330 N N . ALA A 1 160 ? -10.206 -2.849 25.507 1.00 91.69 160 ALA A N 1
ATOM 1331 C CA . ALA A 1 160 ? -9.467 -3.791 24.670 1.00 91.69 160 ALA A CA 1
ATOM 1332 C C . ALA A 1 160 ? -8.623 -3.076 23.600 1.00 91.69 160 ALA A C 1
ATOM 1334 O O . ALA A 1 160 ? -7.453 -3.417 23.422 1.00 91.69 160 ALA A O 1
ATOM 1335 N N . TYR A 1 161 ? -9.170 -2.042 22.942 1.00 91.38 161 TYR A N 1
ATOM 1336 C CA . TYR A 1 161 ? -8.407 -1.186 22.020 1.00 91.38 161 TYR A CA 1
ATOM 1337 C C . TYR A 1 161 ? -7.206 -0.554 22.719 1.00 91.38 161 TYR A C 1
ATOM 1339 O O . TYR A 1 161 ? -6.099 -0.597 22.183 1.00 91.38 161 TYR A O 1
ATOM 1347 N N . LYS A 1 162 ? -7.410 -0.007 23.923 1.00 88.12 162 LYS A N 1
ATOM 1348 C CA . LYS A 1 162 ? -6.327 0.575 24.714 1.00 88.12 162 LYS A CA 1
ATOM 1349 C C . LYS A 1 162 ? -5.231 -0.454 24.988 1.00 88.12 162 LYS A C 1
ATOM 1351 O O . LYS A 1 162 ? -4.092 -0.175 24.657 1.00 88.12 162 LYS A O 1
ATOM 1356 N N . ILE A 1 163 ? -5.555 -1.628 25.536 1.00 89.75 163 ILE A N 1
ATOM 1357 C CA . ILE A 1 163 ? -4.546 -2.648 25.880 1.00 89.75 163 ILE A CA 1
ATOM 1358 C C . ILE A 1 163 ? -3.790 -3.135 24.642 1.00 89.75 163 ILE A C 1
ATOM 1360 O O . ILE A 1 163 ? -2.561 -3.204 24.637 1.00 89.75 163 ILE A O 1
ATOM 1364 N N . GLU A 1 164 ? -4.512 -3.524 23.593 1.00 90.81 164 GLU A N 1
ATOM 1365 C CA . GLU A 1 164 ? -3.889 -4.220 22.469 1.00 90.81 164 GLU A CA 1
ATOM 1366 C C . GLU A 1 164 ? -3.126 -3.264 21.545 1.00 90.81 164 GLU A C 1
ATOM 1368 O O . GLU A 1 164 ? -2.081 -3.643 20.999 1.00 90.81 164 GLU A O 1
ATOM 1373 N N . LEU A 1 165 ? -3.603 -2.022 21.396 1.00 89.12 165 LEU A N 1
ATOM 1374 C CA . LEU A 1 165 ? -3.096 -1.058 20.415 1.00 89.12 165 LEU A CA 1
ATOM 1375 C C . LEU A 1 165 ? -2.325 0.123 21.023 1.00 89.12 165 LEU A C 1
ATOM 1377 O O . LEU A 1 165 ? -1.898 0.988 20.258 1.00 89.12 165 LEU A O 1
ATOM 1381 N N . GLU A 1 166 ? -2.075 0.153 22.340 1.00 82.94 166 GLU A N 1
ATOM 1382 C CA . GLU A 1 166 ? -1.353 1.246 23.023 1.00 82.94 166 GLU A CA 1
ATOM 1383 C C . GLU A 1 166 ? -0.066 1.641 22.288 1.00 82.94 166 GLU A C 1
ATOM 1385 O O . GLU A 1 166 ? 0.087 2.782 21.868 1.00 82.94 166 GLU A O 1
ATOM 1390 N N . ASN A 1 167 ? 0.808 0.668 22.021 1.00 80.25 167 ASN A N 1
ATOM 1391 C CA . ASN A 1 167 ? 2.112 0.890 21.381 1.00 80.25 167 ASN A CA 1
ATOM 1392 C C . ASN A 1 167 ? 2.019 1.259 19.891 1.00 80.25 167 ASN A C 1
ATOM 1394 O O . ASN A 1 167 ? 3.008 1.649 19.277 1.00 80.25 167 ASN A O 1
ATOM 1398 N N . VAL A 1 168 ? 0.851 1.069 19.277 1.00 81.44 168 VAL A N 1
ATOM 1399 C CA . VAL A 1 168 ? 0.618 1.401 17.868 1.00 81.44 168 VAL A CA 1
ATOM 1400 C C . VAL A 1 168 ? 0.132 2.841 17.736 1.00 81.44 168 VAL A C 1
ATOM 1402 O O . VAL A 1 168 ? 0.500 3.510 16.768 1.00 81.44 168 VAL A O 1
ATOM 1405 N N . VAL A 1 169 ? -0.668 3.303 18.703 1.00 74.25 169 VAL A N 1
ATOM 1406 C CA . VAL A 1 169 ? -1.291 4.633 18.740 1.00 74.25 169 VAL A CA 1
ATOM 1407 C C . VAL A 1 169 ? -0.399 5.659 19.453 1.00 74.25 169 VAL A C 1
ATOM 1409 O O . VAL A 1 169 ? -0.244 6.766 18.945 1.00 74.25 169 VAL A O 1
ATOM 1412 N N . ASN A 1 170 ? 0.251 5.284 20.559 1.00 65.38 170 ASN A N 1
ATOM 1413 C CA . ASN A 1 170 ? 1.163 6.142 21.318 1.00 65.38 170 ASN A CA 1
ATOM 1414 C C . ASN A 1 170 ? 2.596 6.013 20.784 1.00 65.38 170 ASN A C 1
ATOM 1416 O O . ASN A 1 170 ? 3.415 5.276 21.326 1.00 65.38 170 ASN A O 1
ATOM 1420 N N . ILE A 1 171 ? 2.907 6.752 19.720 1.00 51.34 171 ILE A N 1
ATOM 1421 C CA . ILE A 1 171 ? 4.287 7.172 19.445 1.00 51.34 171 ILE A CA 1
ATOM 1422 C C . ILE A 1 171 ? 4.301 8.697 19.503 1.00 51.34 171 ILE A C 1
ATOM 1424 O O . ILE A 1 171 ? 4.302 9.371 18.476 1.00 51.34 171 ILE A O 1
ATOM 1428 N N . GLU A 1 172 ? 4.255 9.237 20.718 1.00 42.78 172 GLU A N 1
ATOM 1429 C CA . GLU A 1 172 ? 4.772 10.575 20.984 1.00 42.78 172 GLU A CA 1
ATOM 1430 C C . GLU A 1 172 ? 6.243 10.431 21.415 1.00 42.78 172 GLU A C 1
ATOM 1432 O O . GLU A 1 172 ? 6.554 9.666 22.322 1.00 42.78 172 GLU A O 1
ATOM 1437 N N . GLN A 1 173 ? 7.125 11.175 20.733 1.00 38.72 173 GLN A N 1
ATOM 1438 C CA . GLN A 1 173 ? 8.461 11.602 21.187 1.00 38.72 173 GLN A CA 1
ATOM 1439 C C . GLN A 1 173 ? 9.585 10.549 21.316 1.00 38.72 173 GLN A C 1
ATOM 1441 O O . GLN A 1 173 ? 10.077 10.271 22.402 1.00 38.72 173 GLN A O 1
ATOM 1446 N N . SER A 1 174 ? 10.119 10.064 20.188 1.00 31.73 174 SER A N 1
ATOM 1447 C CA . SER A 1 174 ? 11.509 9.556 20.143 1.00 31.73 174 SER A CA 1
ATOM 1448 C C . SER A 1 174 ? 12.299 10.040 18.917 1.00 31.73 174 SER A C 1
ATOM 1450 O O . SER A 1 174 ? 13.207 9.361 18.442 1.00 31.73 174 SER A O 1
ATOM 1452 N N . CYS A 1 175 ? 11.942 11.209 18.380 1.00 33.97 175 CYS A N 1
ATOM 1453 C CA . CYS A 1 175 ? 12.736 11.918 17.373 1.00 33.97 175 CYS A CA 1
ATOM 1454 C C . CYS A 1 175 ? 13.117 13.312 17.887 1.00 33.97 175 CYS A C 1
ATOM 1456 O O . CYS A 1 175 ? 12.850 14.305 17.224 1.00 33.97 175 CYS A O 1
ATOM 1458 N N . GLU A 1 176 ? 13.707 13.372 19.076 1.00 34.69 176 GLU A N 1
ATOM 1459 C CA . GLU A 1 176 ? 14.555 14.484 19.511 1.00 34.69 176 GLU A CA 1
ATOM 1460 C C . GLU A 1 176 ? 15.722 13.886 20.300 1.00 34.69 176 GLU A C 1
ATOM 1462 O O . GLU A 1 176 ? 15.604 13.727 21.505 1.00 34.69 176 GLU A O 1
ATOM 1467 N N . GLU A 1 177 ? 16.798 13.510 19.602 1.00 33.69 177 GLU A N 1
ATOM 1468 C CA . GLU A 1 177 ? 18.198 13.569 20.068 1.00 33.69 177 GLU A CA 1
ATOM 1469 C C . GLU A 1 177 ? 19.114 13.777 18.851 1.00 33.69 177 GLU A C 1
ATOM 1471 O O . GLU A 1 177 ? 18.962 13.031 17.853 1.00 33.69 177 GLU A O 1
#

Radius of gyration: 26.95 Å; chains: 1; bounding box: 63×23×76 Å

pLDDT: mean 87.39, std 12.81, range [31.73, 96.62]